Protein AF-A0A8D8F029-F1 (afdb_monomer_lite)

Sequence (136 aa):
MVLSFSGLLHNLSGVFTKVPSYGKYRGFLTPSDQTPGNCVHRETRTNMEMALDNLSSAQKDELMSQVKQQIALANAQELLTKMTEKCFKKCISKPGTELDSSEQKCIAMCMDRYMDSWNLVSRTYTMRIQKEQYKG

pLDDT: mean 76.38, std 22.75, range [37.72, 98.69]

Radius of gyration: 24.22 Å; chains: 1; bounding box: 75×44×54 Å

InterPro domains:
  IPR004217 Tim10-like [PF02953] (66-126)
  IPR035427 Tim10-like domain superfamily [G3DSA:1.10.287.810] (72-136)
  IPR035427 Tim10-like domain superfamily [SSF144122] (73-134)

Structure (mmCIF, N/CA/C/O backbone):
data_AF-A0A8D8F029-F1
#
_entry.id   AF-A0A8D8F029-F1
#
loop_
_atom_site.group_PDB
_atom_site.id
_atom_site.type_symbol
_atom_site.label_atom_id
_atom_site.label_alt_id
_atom_site.label_comp_id
_atom_site.label_asym_id
_atom_site.label_entity_id
_atom_site.label_seq_id
_atom_site.pdbx_PDB_ins_code
_atom_site.Cartn_x
_atom_site.Cartn_y
_atom_site.Cartn_z
_atom_site.occupancy
_atom_site.B_iso_or_equiv
_atom_site.auth_seq_id
_atom_site.auth_comp_id
_atom_site.auth_asym_id
_atom_site.auth_atom_id
_atom_site.pdbx_PDB_model_num
ATOM 1 N N . MET A 1 1 ? 45.717 -31.195 -6.267 1.00 44.00 1 MET A N 1
ATOM 2 C CA . MET A 1 1 ? 44.640 -30.750 -5.359 1.00 44.00 1 MET A CA 1
ATOM 3 C C . MET A 1 1 ? 43.451 -30.339 -6.207 1.00 44.00 1 MET A C 1
ATOM 5 O O . MET A 1 1 ? 43.371 -29.201 -6.639 1.00 44.00 1 MET A O 1
ATOM 9 N N . VAL A 1 2 ? 42.583 -31.297 -6.516 1.00 40.19 2 VAL A N 1
ATOM 10 C CA . VAL A 1 2 ? 41.275 -31.058 -7.133 1.00 40.19 2 VAL A CA 1
ATOM 11 C C . VAL A 1 2 ? 40.300 -31.658 -6.132 1.00 40.19 2 VAL A C 1
ATOM 13 O O . VAL A 1 2 ? 40.182 -32.876 -6.050 1.00 40.19 2 VAL A O 1
ATOM 16 N N . LEU A 1 3 ? 39.749 -30.825 -5.248 1.00 46.47 3 LEU A N 1
ATOM 17 C CA . LEU A 1 3 ? 38.756 -31.278 -4.281 1.00 46.47 3 LEU A CA 1
ATOM 18 C C . LEU A 1 3 ? 37.377 -31.205 -4.933 1.00 46.47 3 LEU A C 1
ATOM 20 O O . LEU A 1 3 ? 36.918 -30.146 -5.355 1.00 46.47 3 LEU A O 1
ATOM 24 N N . SER A 1 4 ? 36.771 -32.383 -5.027 1.00 45.88 4 SER A N 1
ATOM 25 C CA . SER A 1 4 ? 35.413 -32.672 -5.459 1.00 45.88 4 SER A CA 1
ATOM 26 C C . SER A 1 4 ? 34.362 -31.776 -4.799 1.00 45.88 4 SER A C 1
ATOM 28 O O . SER A 1 4 ? 34.167 -31.835 -3.590 1.00 45.88 4 SER A O 1
ATOM 30 N N . PHE A 1 5 ? 33.590 -31.058 -5.616 1.00 44.94 5 PHE A N 1
ATOM 31 C CA . PHE A 1 5 ? 32.252 -30.555 -5.270 1.00 44.94 5 PHE A CA 1
ATOM 32 C C . PHE A 1 5 ? 31.198 -31.116 -6.242 1.00 44.94 5 PHE A C 1
ATOM 34 O O . PHE A 1 5 ? 30.292 -30.429 -6.698 1.00 44.94 5 PHE A O 1
ATOM 41 N N . SER A 1 6 ? 31.297 -32.407 -6.564 1.00 53.12 6 SER A N 1
ATOM 42 C CA . SER A 1 6 ? 30.329 -33.134 -7.405 1.00 53.12 6 SER A CA 1
ATOM 43 C C . SER A 1 6 ? 29.108 -33.637 -6.616 1.00 53.12 6 SER A C 1
ATOM 45 O O . SER A 1 6 ? 28.544 -34.676 -6.941 1.00 53.12 6 SER A O 1
ATOM 47 N N . GLY A 1 7 ? 28.712 -32.928 -5.555 1.00 48.12 7 GLY A N 1
ATOM 48 C CA . GLY A 1 7 ? 27.766 -33.428 -4.551 1.00 48.12 7 GLY A CA 1
ATOM 49 C C . GLY A 1 7 ? 26.488 -32.619 -4.342 1.00 48.12 7 GLY A C 1
ATOM 50 O O . GLY A 1 7 ? 25.696 -33.010 -3.496 1.00 48.12 7 GLY A O 1
ATOM 51 N N . LEU A 1 8 ? 26.257 -31.512 -5.060 1.00 49.06 8 LEU A N 1
ATOM 52 C CA . LEU A 1 8 ? 25.096 -30.646 -4.788 1.00 49.06 8 LEU A CA 1
ATOM 53 C C . LEU A 1 8 ? 24.450 -30.044 -6.050 1.00 49.06 8 LEU A C 1
ATOM 55 O O . LEU A 1 8 ? 24.004 -28.903 -6.050 1.00 49.06 8 LEU A O 1
ATOM 59 N N . LEU A 1 9 ? 24.392 -30.807 -7.145 1.00 47.03 9 LEU A N 1
ATOM 60 C CA . LEU A 1 9 ? 23.679 -30.425 -8.375 1.00 47.03 9 LEU A CA 1
ATOM 61 C C . LEU A 1 9 ? 22.748 -31.546 -8.865 1.00 47.03 9 LEU A C 1
ATOM 63 O O . LEU A 1 9 ? 22.699 -31.872 -10.043 1.00 47.03 9 LEU A O 1
ATOM 67 N N . HIS A 1 10 ? 21.975 -32.129 -7.949 1.00 48.34 10 HIS A N 1
ATOM 68 C CA . HIS A 1 10 ? 20.854 -33.011 -8.286 1.00 48.34 10 HIS A CA 1
ATOM 69 C C . HIS A 1 10 ? 19.605 -32.641 -7.474 1.00 48.34 10 HIS A C 1
ATOM 71 O O . HIS A 1 10 ? 19.069 -33.476 -6.753 1.00 48.34 10 HIS A O 1
ATOM 77 N N . ASN A 1 11 ? 19.139 -31.384 -7.555 1.00 48.47 11 ASN A N 1
ATOM 78 C CA . ASN A 1 11 ? 17.737 -31.067 -7.223 1.00 48.47 11 ASN A CA 1
ATOM 79 C C . ASN A 1 11 ? 17.224 -29.679 -7.666 1.00 48.47 11 ASN A C 1
ATOM 81 O O . ASN A 1 11 ? 16.483 -29.043 -6.930 1.00 48.47 11 ASN A O 1
ATOM 85 N N . LEU A 1 12 ? 17.597 -29.162 -8.842 1.00 48.09 12 LEU A N 1
ATOM 86 C CA . LEU A 1 12 ? 17.077 -27.853 -9.299 1.00 48.09 12 LEU A CA 1
ATOM 87 C C . LEU A 1 12 ? 16.641 -27.811 -10.772 1.00 48.09 12 LEU A C 1
ATOM 89 O O . LEU A 1 12 ? 16.319 -26.751 -11.293 1.00 48.09 12 LEU A O 1
ATOM 93 N N . SER A 1 13 ? 16.522 -28.963 -11.434 1.00 44.91 13 SER A N 1
ATOM 94 C CA . SER A 1 13 ? 15.950 -29.079 -12.787 1.00 44.91 13 SER A CA 1
ATOM 95 C C . SER A 1 13 ? 14.409 -29.088 -12.813 1.00 44.91 13 SER A C 1
ATOM 97 O O . SER A 1 13 ? 13.818 -29.208 -13.881 1.00 44.91 13 SER A O 1
ATOM 99 N N . GLY A 1 14 ? 13.739 -28.959 -11.660 1.00 49.12 14 GLY A N 1
ATOM 100 C CA . GLY A 1 14 ? 12.286 -29.148 -11.532 1.00 49.12 14 GLY A CA 1
ATOM 101 C C . GLY A 1 14 ? 11.416 -27.891 -11.401 1.00 49.12 14 GLY A C 1
ATOM 102 O O . GLY A 1 14 ? 10.198 -28.024 -11.387 1.00 49.12 14 GLY A O 1
ATOM 103 N N . VAL A 1 15 ? 11.979 -26.680 -11.294 1.00 53.88 15 VAL A N 1
ATOM 104 C CA . VAL A 1 15 ? 11.183 -25.480 -10.923 1.00 53.88 15 VAL A CA 1
ATOM 105 C C . VAL A 1 15 ? 10.776 -24.607 -12.122 1.00 53.88 15 VAL A C 1
ATOM 107 O O . VAL A 1 15 ? 9.929 -23.732 -11.984 1.00 53.88 15 VAL A O 1
ATOM 110 N N . PHE A 1 16 ? 11.293 -24.859 -13.329 1.00 46.84 16 PHE A N 1
ATOM 111 C CA . PHE A 1 16 ? 11.084 -23.960 -14.479 1.00 46.84 16 PHE A CA 1
ATOM 112 C C . PHE A 1 16 ? 10.143 -24.467 -15.586 1.00 46.84 16 PHE A C 1
ATOM 114 O O . PHE A 1 16 ? 10.152 -23.934 -16.692 1.00 46.84 16 PHE A O 1
ATOM 121 N N . THR A 1 17 ? 9.282 -25.454 -15.316 1.00 47.34 17 THR A N 1
ATOM 122 C CA . THR A 1 17 ? 8.275 -25.916 -16.295 1.00 47.34 17 THR A CA 1
ATOM 123 C C . THR A 1 17 ? 6.870 -26.014 -15.705 1.00 47.34 17 THR A C 1
ATOM 125 O O . THR A 1 17 ? 6.305 -27.088 -15.541 1.00 47.34 17 THR A O 1
ATOM 128 N N . LYS A 1 18 ? 6.279 -24.852 -15.414 1.00 45.28 18 LYS A N 1
ATOM 129 C CA . LYS A 1 18 ? 4.841 -24.570 -15.582 1.00 45.28 18 LYS A CA 1
ATOM 130 C C . LYS A 1 18 ? 4.608 -23.105 -15.236 1.00 45.28 18 LYS A C 1
ATOM 132 O O . LYS A 1 18 ? 4.471 -22.754 -14.074 1.00 45.28 18 LYS A O 1
ATOM 137 N N . VAL A 1 19 ? 4.554 -22.254 -16.256 1.00 43.03 19 VAL A N 1
ATOM 138 C CA . VAL A 1 19 ? 3.848 -20.973 -16.168 1.00 43.03 19 VAL A CA 1
ATOM 139 C C . VAL A 1 19 ? 2.372 -21.303 -16.402 1.00 43.03 19 VAL A C 1
ATOM 141 O O . VAL A 1 19 ? 2.024 -21.674 -17.526 1.00 43.03 19 VAL A O 1
ATOM 144 N N . PRO A 1 20 ? 1.481 -21.243 -15.396 1.00 39.34 20 PRO A N 1
ATOM 145 C CA . PRO A 1 20 ? 0.057 -21.327 -15.657 1.00 39.34 20 PRO A CA 1
ATOM 146 C C . PRO A 1 20 ? -0.364 -20.018 -16.324 1.00 39.34 20 PRO A C 1
ATOM 148 O O . PRO A 1 20 ? -0.171 -18.929 -15.787 1.00 39.34 20 PRO A O 1
ATOM 151 N N . SER A 1 21 ? -0.931 -20.137 -17.519 1.00 48.31 21 SER A N 1
ATOM 152 C CA . SER A 1 21 ? -1.678 -19.070 -18.172 1.00 48.31 21 SER A CA 1
ATOM 153 C C . SER A 1 21 ? -2.849 -18.679 -17.262 1.00 48.31 21 SER A C 1
ATOM 155 O O . SER A 1 21 ? -3.832 -19.414 -17.164 1.00 48.31 21 SER A O 1
ATOM 157 N N . TYR A 1 22 ? -2.739 -17.557 -16.546 1.00 47.78 22 TYR A N 1
ATOM 158 C CA . TYR A 1 22 ? -3.825 -17.037 -15.713 1.00 47.78 22 TYR A CA 1
ATOM 159 C C . TYR A 1 22 ? -4.900 -16.389 -16.589 1.00 47.78 22 TYR A C 1
ATOM 161 O O . TYR A 1 22 ? -5.015 -15.171 -16.717 1.00 47.78 22 TYR A O 1
ATOM 169 N N . GLY A 1 23 ? -5.715 -17.249 -17.192 1.00 40.66 23 GLY A N 1
ATOM 170 C CA . GLY A 1 23 ? -7.057 -16.912 -17.619 1.00 40.66 23 GLY A CA 1
ATOM 171 C C . GLY A 1 23 ? -7.979 -16.743 -16.407 1.00 40.66 23 GLY A C 1
ATOM 172 O O . GLY A 1 23 ? -8.083 -17.615 -15.556 1.00 40.66 23 GLY A O 1
ATOM 173 N N . LYS A 1 24 ? -8.714 -15.628 -16.395 1.00 45.81 24 LYS A N 1
ATOM 174 C CA . LYS A 1 24 ? -10.104 -15.544 -15.916 1.00 45.81 24 LYS A CA 1
ATOM 175 C C . LYS A 1 24 ? -10.363 -15.926 -14.447 1.00 45.81 24 LYS A C 1
ATOM 177 O O . LYS A 1 24 ? -11.153 -16.821 -14.164 1.00 45.81 24 LYS A O 1
ATOM 182 N N . TYR A 1 25 ? -9.883 -15.103 -13.514 1.00 41.97 25 TYR A N 1
ATOM 183 C CA . TYR A 1 25 ? -10.567 -14.936 -12.225 1.00 41.97 25 TYR A CA 1
ATOM 184 C C . TYR A 1 25 ? -11.845 -14.113 -12.427 1.00 41.97 25 TYR A C 1
ATOM 186 O O . TYR A 1 25 ? -11.891 -12.899 -12.241 1.00 41.97 25 TYR A O 1
ATOM 194 N N . ARG A 1 26 ? -12.906 -14.794 -12.867 1.00 45.66 26 ARG A N 1
ATOM 195 C CA . ARG A 1 26 ? -14.280 -14.336 -12.663 1.00 45.66 26 ARG A CA 1
ATOM 196 C C . ARG A 1 26 ? -14.632 -14.689 -11.216 1.00 45.66 26 ARG A C 1
ATOM 198 O O . ARG A 1 26 ? -14.985 -15.823 -10.927 1.00 45.66 26 ARG A O 1
ATOM 205 N N . GLY A 1 27 ? -14.457 -13.718 -10.331 1.00 39.94 27 GLY A N 1
ATOM 206 C CA . GLY A 1 27 ? -14.697 -13.844 -8.896 1.00 39.94 27 GLY A CA 1
ATOM 207 C C . GLY A 1 27 ? -14.347 -12.536 -8.202 1.00 39.94 27 GLY A C 1
ATOM 208 O O . GLY A 1 27 ? -13.400 -12.467 -7.429 1.00 39.94 27 GLY A O 1
ATOM 209 N N . PHE A 1 28 ? -15.062 -11.469 -8.555 1.00 37.72 28 PHE A N 1
ATOM 210 C CA . PHE A 1 28 ? -15.078 -10.248 -7.762 1.00 37.72 28 PHE A CA 1
ATOM 211 C C . PHE A 1 28 ? -15.763 -10.578 -6.429 1.00 37.72 28 PHE A C 1
ATOM 213 O O . PHE A 1 28 ? -16.984 -10.617 -6.368 1.00 37.72 28 PHE A O 1
ATOM 220 N N . LEU A 1 29 ? -14.994 -10.814 -5.367 1.00 41.56 29 LEU A N 1
ATOM 221 C CA . LEU A 1 29 ? -15.489 -10.563 -4.014 1.00 41.56 29 LEU A CA 1
ATOM 222 C C . LEU A 1 29 ? -15.314 -9.065 -3.762 1.00 41.56 29 LEU A C 1
ATOM 224 O O . LEU A 1 29 ? -14.285 -8.599 -3.278 1.00 41.56 29 LEU A O 1
ATOM 228 N N . THR A 1 30 ? -16.300 -8.291 -4.203 1.00 45.78 30 THR A N 1
ATOM 22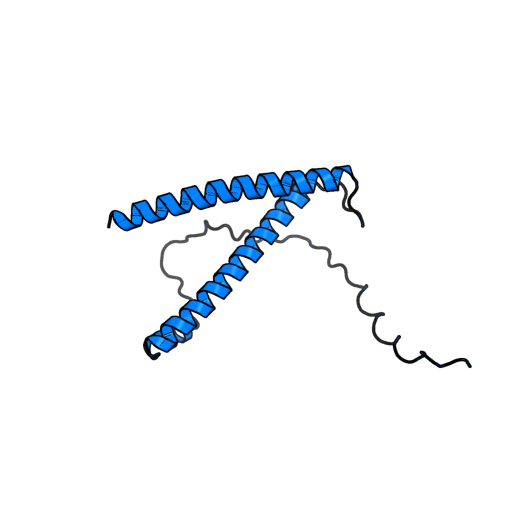9 C CA . THR A 1 30 ? -16.484 -6.908 -3.762 1.00 45.78 30 THR A CA 1
ATOM 230 C C . THR A 1 30 ? -17.024 -6.901 -2.327 1.00 45.78 30 THR A C 1
ATOM 232 O O . THR A 1 30 ? -17.888 -7.724 -2.031 1.00 45.78 30 THR A O 1
ATOM 235 N N . PRO A 1 31 ? -16.643 -5.943 -1.461 1.00 44.09 31 PRO A N 1
ATOM 236 C CA . PRO A 1 31 ? -17.234 -5.752 -0.125 1.00 44.09 31 PRO A CA 1
ATOM 237 C C . PRO A 1 31 ? -18.727 -5.345 -0.104 1.00 44.09 31 PRO A C 1
ATOM 239 O O . PRO A 1 31 ? -19.191 -4.792 0.885 1.00 44.09 31 PRO A O 1
ATOM 242 N N . SER A 1 32 ? -19.473 -5.556 -1.191 1.00 43.97 32 SER A N 1
ATOM 243 C CA . SER A 1 32 ? -20.860 -5.111 -1.373 1.00 43.97 32 SER A CA 1
ATOM 244 C C . SER A 1 32 ? -21.878 -6.242 -1.548 1.00 43.97 32 SER A C 1
ATOM 246 O O . SER A 1 32 ? -23.061 -5.938 -1.661 1.00 43.97 32 SER A O 1
ATOM 248 N N . ASP A 1 33 ? -21.480 -7.520 -1.494 1.00 40.22 33 ASP A N 1
ATOM 249 C CA . ASP A 1 33 ? -22.432 -8.641 -1.353 1.00 40.22 33 ASP A CA 1
ATOM 250 C C . ASP A 1 33 ? -22.850 -8.820 0.116 1.00 40.22 33 ASP A C 1
ATOM 252 O O . ASP A 1 33 ? -22.741 -9.882 0.729 1.00 40.22 33 ASP A O 1
ATOM 256 N N . GLN A 1 34 ? -23.367 -7.734 0.687 1.00 44.50 34 GLN A N 1
ATOM 257 C CA . GLN A 1 34 ? -24.202 -7.774 1.876 1.00 44.50 34 GLN A CA 1
ATOM 258 C C . GLN A 1 34 ? -25.593 -8.253 1.432 1.00 44.50 34 GLN A C 1
ATOM 260 O O . GLN A 1 34 ? -26.535 -7.471 1.306 1.00 44.50 34 GLN A O 1
ATOM 265 N N . THR A 1 35 ? -25.735 -9.545 1.131 1.00 47.72 35 THR A N 1
ATOM 266 C CA . THR A 1 35 ? -27.072 -10.136 1.024 1.00 47.72 35 THR A CA 1
ATOM 267 C C . THR A 1 35 ? -27.746 -10.136 2.400 1.00 47.72 35 THR A C 1
ATOM 269 O O . THR A 1 35 ? -27.078 -10.358 3.417 1.00 47.72 35 THR A O 1
ATOM 272 N N . PRO A 1 36 ? -29.064 -9.881 2.450 1.00 51.97 36 PRO A N 1
ATOM 273 C CA . PRO A 1 36 ? -29.819 -9.725 3.684 1.00 51.97 36 PRO A CA 1
ATOM 274 C C . PRO A 1 36 ? -29.955 -11.067 4.410 1.00 51.97 36 PRO A C 1
ATOM 276 O O . PRO A 1 36 ? -30.319 -12.057 3.793 1.00 51.97 36 PRO A O 1
ATOM 279 N N . GLY A 1 37 ? -29.689 -11.065 5.720 1.00 53.56 37 GLY A N 1
ATOM 280 C CA . GLY A 1 37 ? -30.182 -12.038 6.704 1.00 53.56 37 GLY A CA 1
ATOM 281 C C . GLY A 1 37 ? -29.961 -13.538 6.432 1.00 53.56 37 GLY A C 1
ATOM 282 O O . GLY A 1 37 ? -30.674 -14.150 5.649 1.00 53.56 37 GLY A O 1
ATOM 283 N N . ASN A 1 38 ? -29.115 -14.161 7.262 1.00 62.88 38 ASN A N 1
ATOM 284 C CA . ASN A 1 38 ? -29.216 -15.572 7.691 1.00 62.88 38 ASN A CA 1
ATOM 285 C C . ASN A 1 38 ? -28.614 -16.707 6.828 1.00 62.88 38 ASN A C 1
ATOM 287 O O . ASN A 1 38 ? -29.220 -17.770 6.726 1.00 62.88 38 ASN A O 1
ATOM 291 N N . CYS A 1 39 ? -27.356 -16.601 6.383 1.00 49.03 39 CYS A N 1
ATOM 292 C CA . CYS A 1 39 ? -26.556 -17.793 6.035 1.00 49.03 39 CYS A CA 1
ATOM 293 C C . CYS A 1 39 ? -25.347 -17.931 6.970 1.00 49.03 39 CYS A C 1
ATOM 295 O O . CYS A 1 39 ? -24.264 -17.407 6.719 1.00 49.03 39 CYS A O 1
ATOM 297 N N . VAL A 1 40 ? -25.557 -18.626 8.088 1.00 54.56 40 VAL A N 1
ATOM 298 C CA . VAL A 1 40 ? -24.518 -18.986 9.058 1.00 54.56 40 VAL A CA 1
ATOM 299 C C . VAL A 1 40 ? -23.822 -20.267 8.582 1.00 54.56 40 VAL A C 1
ATOM 301 O O . VAL A 1 40 ? -24.410 -21.342 8.660 1.00 54.56 40 VAL A O 1
ATOM 304 N N . HIS A 1 41 ? -22.557 -20.192 8.157 1.00 43.44 41 HIS A N 1
ATOM 305 C CA . HIS A 1 41 ? -21.669 -21.355 8.267 1.00 43.44 41 HIS A CA 1
ATOM 306 C C . HIS A 1 41 ? -21.301 -21.515 9.752 1.00 43.44 41 HIS A C 1
ATOM 308 O O . HIS A 1 41 ? -20.615 -20.674 10.331 1.00 43.44 41 HIS A O 1
ATOM 314 N N . ARG A 1 42 ? -21.853 -22.556 10.386 1.00 51.75 42 ARG A N 1
ATOM 315 C CA . ARG A 1 42 ? -22.032 -22.695 11.844 1.00 51.75 42 ARG A CA 1
ATOM 316 C C . ARG A 1 42 ? -20.992 -23.573 12.562 1.00 51.75 42 ARG A C 1
ATOM 318 O O . ARG A 1 42 ? -21.272 -23.992 13.673 1.00 51.75 42 ARG A O 1
ATOM 325 N N . GLU A 1 43 ? -19.813 -23.849 12.002 1.00 48.91 43 GLU A N 1
ATOM 326 C CA . GLU A 1 43 ? -18.902 -24.845 12.623 1.00 48.91 43 GLU A CA 1
ATOM 327 C C . GLU A 1 43 ? -17.541 -24.306 13.115 1.00 48.91 43 GLU A C 1
ATOM 329 O O . GLU A 1 43 ? -16.822 -25.023 13.800 1.00 48.91 43 GLU A O 1
ATOM 334 N N . THR A 1 44 ? -17.147 -23.055 12.834 1.00 45.88 44 THR A N 1
ATOM 335 C CA . THR A 1 44 ? -15.798 -22.560 13.225 1.00 45.88 44 THR A CA 1
ATOM 336 C C . THR A 1 44 ? -15.769 -21.321 14.119 1.00 45.88 44 THR A C 1
ATOM 338 O O . THR A 1 44 ? -14.700 -20.964 14.607 1.00 45.88 44 THR A O 1
ATOM 341 N N . ARG A 1 45 ? -16.911 -20.681 14.406 1.00 54.41 45 ARG A N 1
ATOM 342 C CA . ARG A 1 45 ? -16.944 -19.474 15.257 1.00 54.41 45 ARG A CA 1
ATOM 343 C C . ARG A 1 45 ? -16.952 -19.790 16.763 1.00 54.41 45 ARG A C 1
ATOM 345 O O . ARG A 1 45 ? -16.304 -19.091 17.529 1.00 54.41 45 ARG A O 1
ATOM 352 N N . THR A 1 46 ? -17.589 -20.881 17.190 1.00 52.75 46 THR A N 1
ATOM 353 C CA . THR A 1 46 ? -17.740 -21.214 18.621 1.00 52.75 46 THR A CA 1
ATOM 354 C C . THR A 1 46 ? -16.441 -21.683 19.283 1.00 52.75 46 THR A C 1
ATOM 356 O O . THR A 1 46 ? -16.225 -21.399 20.455 1.00 52.75 46 THR A O 1
ATOM 359 N N . ASN A 1 47 ? -15.536 -22.344 18.557 1.00 58.88 47 ASN A N 1
ATOM 360 C CA . ASN A 1 47 ? -14.321 -22.917 19.155 1.00 58.88 47 ASN A CA 1
ATOM 361 C C . ASN A 1 47 ? -13.302 -21.863 19.625 1.00 58.88 47 ASN A C 1
ATOM 363 O O . ASN A 1 47 ? -12.550 -22.127 20.558 1.00 58.88 47 ASN A O 1
ATOM 367 N N . MET A 1 48 ? -13.286 -20.671 19.016 1.00 59.66 48 MET A N 1
ATOM 368 C CA . MET A 1 48 ? -12.370 -19.591 19.410 1.00 59.66 48 MET A CA 1
ATOM 369 C C . MET A 1 48 ? -12.977 -18.658 20.474 1.00 59.66 48 MET A C 1
ATOM 371 O O . MET A 1 48 ? -12.254 -18.214 21.361 1.00 59.66 48 MET A O 1
ATOM 375 N N . GLU A 1 49 ? -14.296 -18.414 20.453 1.00 61.53 49 GLU A N 1
ATOM 376 C CA . GLU A 1 49 ? -14.989 -17.625 21.493 1.00 61.53 49 GLU A CA 1
ATOM 377 C C . GLU A 1 49 ? -15.091 -18.377 22.835 1.00 61.53 49 GLU A C 1
ATOM 379 O O . GLU A 1 49 ? -14.823 -17.789 23.880 1.00 61.53 49 GLU A O 1
ATOM 384 N N . MET A 1 50 ? -15.353 -19.694 22.835 1.00 56.97 50 MET A N 1
ATOM 385 C CA . MET A 1 50 ? -15.412 -20.502 24.072 1.00 56.97 50 MET A CA 1
ATOM 386 C C . MET A 1 50 ? -14.056 -20.618 24.786 1.00 56.97 50 MET A C 1
ATOM 388 O O . MET A 1 50 ? -13.999 -20.817 26.004 1.00 56.97 50 MET A O 1
ATOM 392 N N . ALA A 1 51 ? -12.959 -20.493 24.033 1.00 65.88 51 ALA A N 1
ATOM 393 C CA . ALA A 1 51 ? -11.617 -20.441 24.593 1.00 65.88 51 ALA A CA 1
ATOM 394 C C . ALA A 1 51 ? -11.365 -19.103 25.302 1.00 65.88 51 ALA A C 1
ATOM 396 O O . ALA A 1 51 ? -10.719 -19.097 26.341 1.00 65.88 51 ALA A O 1
ATOM 397 N N . LEU A 1 52 ? -11.912 -17.984 24.810 1.00 75.25 52 LEU A N 1
ATOM 398 C CA . LEU A 1 52 ? -11.700 -16.665 25.411 1.00 75.25 52 LEU A CA 1
ATOM 399 C C . LEU A 1 52 ? -12.410 -16.512 26.765 1.00 75.25 52 LEU A C 1
ATOM 401 O O . LEU A 1 52 ? -11.895 -15.829 27.648 1.00 75.25 52 LEU A O 1
ATOM 405 N N . ASP A 1 53 ? -13.555 -17.167 26.968 1.00 77.12 53 ASP A N 1
ATOM 406 C CA . ASP A 1 53 ? -14.324 -17.059 28.215 1.00 77.12 53 ASP A CA 1
ATOM 407 C C . ASP A 1 53 ? -13.732 -17.853 29.387 1.00 77.12 53 ASP A C 1
ATOM 409 O O . ASP A 1 53 ? -13.835 -17.399 30.527 1.00 77.12 53 ASP A O 1
ATOM 413 N N . ASN A 1 54 ? -13.025 -18.955 29.112 1.00 81.25 54 ASN A N 1
ATOM 414 C CA . ASN A 1 54 ? -12.403 -19.817 30.128 1.00 81.25 54 ASN A CA 1
ATOM 415 C C . ASN A 1 54 ? -10.980 -19.396 30.549 1.00 81.25 54 ASN A C 1
ATOM 417 O O . ASN A 1 54 ? -10.381 -20.031 31.416 1.00 81.25 54 ASN A O 1
ATOM 421 N N . LEU A 1 55 ? -10.418 -18.346 29.947 1.00 83.44 55 LEU A N 1
ATOM 422 C CA . LEU A 1 55 ? -9.088 -17.837 30.291 1.00 83.44 55 LEU A CA 1
ATOM 423 C C . LEU A 1 55 ? -9.145 -16.858 31.471 1.00 83.44 55 LEU A C 1
ATOM 425 O O . LEU A 1 55 ? -10.088 -16.078 31.610 1.00 83.44 55 LEU A O 1
ATOM 429 N N . SER A 1 56 ? -8.108 -16.854 32.312 1.00 87.00 56 SER A N 1
ATOM 430 C CA . SER A 1 56 ? -7.926 -15.796 33.318 1.00 87.00 56 SER A CA 1
ATOM 431 C C . SER A 1 56 ? -7.724 -14.433 32.644 1.00 87.00 56 SER A C 1
ATOM 433 O O . SER A 1 56 ? -7.301 -14.371 31.490 1.00 87.00 56 SER A O 1
ATOM 435 N N . SER A 1 57 ? -7.984 -13.329 33.352 1.00 84.81 57 SER A N 1
ATOM 436 C CA . SER A 1 57 ? -7.774 -11.971 32.816 1.00 84.81 57 SER A CA 1
ATOM 437 C C . SER A 1 57 ? -6.376 -11.790 32.211 1.00 84.81 57 SER A C 1
ATOM 439 O O . SER A 1 57 ? -6.258 -11.312 31.089 1.00 84.81 57 SER A O 1
ATOM 441 N N . ALA A 1 58 ? -5.340 -12.292 32.890 1.00 87.44 58 ALA A N 1
ATOM 442 C CA . ALA A 1 58 ? -3.960 -12.254 32.409 1.00 87.44 58 ALA A CA 1
ATOM 443 C C . ALA A 1 58 ? -3.759 -13.016 31.083 1.00 87.44 58 ALA A C 1
ATOM 445 O O . ALA A 1 58 ? -3.091 -12.525 30.177 1.00 87.44 58 ALA A O 1
ATOM 446 N N . GLN A 1 59 ? -4.373 -14.193 30.935 1.00 87.69 59 GLN A N 1
ATOM 447 C CA . GLN A 1 59 ? -4.297 -14.975 29.696 1.00 87.69 59 GLN A CA 1
ATOM 448 C C . GLN A 1 59 ? -5.117 -14.349 28.558 1.00 87.69 59 GLN A C 1
ATOM 450 O O . GLN A 1 59 ? -4.716 -14.438 27.398 1.00 87.69 59 GLN A O 1
ATOM 455 N N . LYS A 1 60 ? -6.250 -13.699 28.867 1.00 87.12 60 LYS A N 1
ATOM 456 C CA . LYS A 1 60 ? -7.027 -12.938 27.875 1.00 87.12 60 LYS A CA 1
ATOM 457 C C . LYS A 1 60 ? -6.220 -11.756 27.350 1.00 87.12 60 LYS A C 1
ATOM 459 O O . LYS A 1 60 ? -6.188 -11.547 26.142 1.00 87.12 60 LYS A O 1
ATOM 464 N N . ASP A 1 61 ? -5.539 -11.022 28.225 1.00 88.19 61 ASP A N 1
ATOM 465 C CA . ASP A 1 61 ? -4.713 -9.878 27.831 1.00 88.19 61 ASP A CA 1
ATOM 466 C C . ASP A 1 61 ? -3.545 -10.300 26.928 1.00 88.19 61 ASP A C 1
ATOM 468 O O . ASP A 1 61 ? -3.299 -9.672 25.892 1.00 88.19 61 ASP A O 1
ATOM 472 N N . GLU A 1 62 ? -2.870 -11.403 27.264 1.00 89.94 62 GLU A N 1
ATOM 473 C CA . GLU A 1 62 ? -1.805 -11.972 26.434 1.00 89.94 62 GLU A CA 1
ATOM 474 C C . GLU A 1 62 ? -2.330 -12.427 25.065 1.00 89.94 62 GLU A C 1
ATOM 476 O O . GLU A 1 62 ? -1.773 -12.052 24.029 1.00 89.94 62 GLU A O 1
ATOM 481 N N . LEU A 1 63 ? -3.444 -13.164 25.036 1.00 89.19 63 LEU A N 1
ATOM 482 C CA . LEU A 1 63 ? -4.069 -13.609 23.792 1.00 89.19 63 LEU A CA 1
ATOM 483 C C . LEU A 1 63 ? -4.505 -12.420 22.924 1.00 89.19 63 LEU A C 1
ATOM 485 O O . LEU A 1 63 ? -4.237 -12.394 21.724 1.00 89.19 63 LEU A O 1
ATOM 489 N N . MET A 1 64 ? -5.119 -11.395 23.518 1.00 88.69 64 MET A N 1
ATOM 490 C CA . MET A 1 64 ? -5.517 -10.181 22.801 1.00 88.69 64 MET A CA 1
ATOM 491 C C . MET A 1 64 ? -4.312 -9.416 22.253 1.00 88.69 64 MET A C 1
ATOM 493 O O . MET A 1 64 ? -4.405 -8.829 21.173 1.00 88.69 64 MET A O 1
ATOM 497 N N . SER A 1 65 ? -3.179 -9.425 22.956 1.00 91.19 65 SER A N 1
ATOM 498 C CA . SER A 1 65 ? -1.922 -8.867 22.450 1.00 91.19 65 SER A CA 1
ATOM 499 C C . SER A 1 65 ? -1.444 -9.612 21.199 1.00 91.19 65 SER A C 1
ATOM 501 O O . SER A 1 65 ? -1.185 -8.990 20.164 1.00 91.19 65 SER A O 1
ATOM 503 N N . GLN A 1 66 ? -1.428 -10.948 21.245 1.00 89.38 66 GLN A N 1
ATOM 504 C CA . GLN A 1 66 ? -1.044 -11.784 20.102 1.00 89.38 66 GLN A CA 1
ATOM 505 C C . GLN A 1 66 ? -1.979 -11.576 18.903 1.00 89.38 66 GLN A C 1
ATOM 507 O O . GLN A 1 66 ? -1.519 -11.386 17.776 1.00 89.38 66 GLN A O 1
ATOM 512 N N . VAL A 1 67 ? -3.292 -11.533 19.141 1.00 93.06 67 VAL A N 1
ATOM 513 C CA . VAL A 1 67 ? -4.296 -11.275 18.100 1.00 93.06 67 VAL A CA 1
ATOM 514 C C . VAL A 1 67 ? -4.090 -9.894 17.470 1.00 93.06 67 VAL A C 1
ATOM 516 O O . VAL A 1 67 ? -4.070 -9.778 16.245 1.00 93.06 67 VAL A O 1
ATOM 519 N N . LYS A 1 68 ? -3.865 -8.843 18.271 1.00 89.19 68 LYS A N 1
ATOM 520 C CA . LYS A 1 68 ? -3.578 -7.490 17.757 1.00 89.19 68 LYS A CA 1
ATOM 521 C C . LYS A 1 68 ? -2.344 -7.471 16.859 1.00 89.19 68 LYS A C 1
ATOM 523 O O . LYS A 1 68 ? -2.375 -6.834 15.807 1.00 89.19 68 LYS A O 1
ATOM 528 N N . GLN A 1 69 ? -1.280 -8.175 17.243 1.00 93.88 69 GLN A N 1
ATOM 529 C CA . GLN A 1 69 ? -0.067 -8.269 16.434 1.00 93.88 69 GLN A CA 1
ATOM 530 C C . GLN A 1 69 ? -0.330 -8.969 15.094 1.00 93.88 69 GLN A C 1
ATOM 532 O O . GLN A 1 69 ? 0.113 -8.483 14.052 1.00 93.88 69 GLN A O 1
ATOM 537 N N . GLN A 1 70 ? -1.080 -10.073 15.097 1.00 91.38 70 GLN A N 1
ATOM 538 C CA . GLN A 1 70 ? -1.438 -10.781 13.865 1.00 91.38 70 GLN A CA 1
ATOM 539 C C . GLN A 1 70 ? -2.304 -9.921 12.940 1.00 91.38 70 GLN A C 1
ATOM 541 O O . GLN A 1 70 ? -2.055 -9.874 11.737 1.00 91.38 70 GLN A O 1
ATOM 546 N N . ILE A 1 71 ? -3.269 -9.184 13.497 1.00 93.50 71 ILE A N 1
ATOM 547 C CA . ILE A 1 71 ? -4.095 -8.237 12.737 1.00 93.50 71 ILE A CA 1
ATOM 548 C C . ILE A 1 71 ? -3.225 -7.135 12.127 1.00 93.50 71 ILE A C 1
ATOM 550 O O . ILE A 1 71 ? -3.369 -6.820 10.948 1.00 93.50 71 ILE A O 1
ATOM 554 N N . ALA A 1 72 ? -2.298 -6.561 12.899 1.00 91.12 72 ALA A N 1
ATOM 555 C CA . ALA A 1 72 ? -1.391 -5.534 12.394 1.00 91.12 72 ALA A CA 1
ATOM 556 C C . ALA A 1 72 ? -0.543 -6.052 11.219 1.00 91.12 72 ALA A C 1
ATOM 558 O O . ALA A 1 72 ? -0.406 -5.360 10.210 1.00 91.12 72 ALA A O 1
ATOM 559 N N . LEU A 1 73 ? -0.034 -7.283 11.321 1.00 94.31 73 LEU A N 1
ATOM 560 C CA . LEU A 1 73 ? 0.732 -7.927 10.256 1.00 94.31 73 LEU A CA 1
ATOM 561 C C . LEU A 1 73 ? -0.122 -8.191 9.008 1.00 94.31 73 LEU A C 1
ATOM 563 O O . LEU A 1 73 ? 0.306 -7.873 7.900 1.00 94.31 73 LEU A O 1
ATOM 567 N N . ALA A 1 74 ? -1.340 -8.711 9.176 1.00 95.00 74 ALA A N 1
ATOM 568 C CA . ALA A 1 74 ? -2.265 -8.944 8.069 1.00 95.00 74 ALA A CA 1
ATOM 569 C C . ALA A 1 74 ? -2.632 -7.636 7.345 1.00 95.00 74 ALA A C 1
ATOM 571 O O . ALA A 1 74 ? -2.571 -7.568 6.117 1.00 95.00 74 ALA A O 1
ATOM 572 N N . ASN A 1 75 ? -2.918 -6.571 8.098 1.00 92.38 75 ASN A N 1
ATOM 573 C CA . ASN A 1 75 ? -3.228 -5.253 7.543 1.00 92.38 75 ASN A CA 1
ATOM 574 C C . ASN A 1 75 ? -2.039 -4.659 6.773 1.00 92.38 75 ASN A C 1
ATOM 576 O O . ASN A 1 75 ? -2.2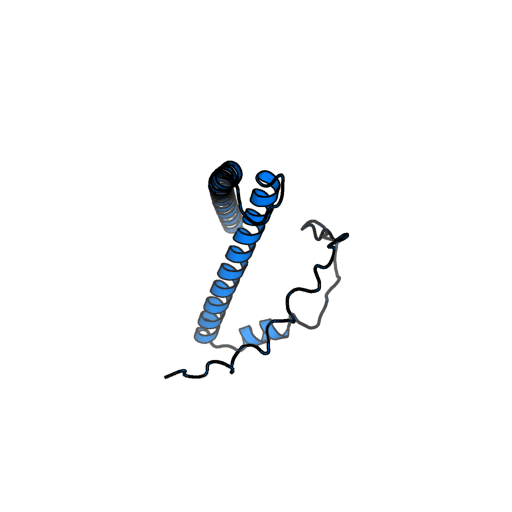16 -4.090 5.695 1.00 92.38 75 ASN A O 1
ATOM 580 N N . ALA A 1 76 ? -0.819 -4.797 7.304 1.00 94.50 76 ALA A N 1
ATOM 581 C CA . ALA A 1 76 ? 0.390 -4.354 6.617 1.00 94.50 76 ALA A CA 1
ATOM 582 C C . ALA A 1 76 ? 0.608 -5.131 5.309 1.00 94.50 76 ALA A C 1
ATOM 584 O O . ALA A 1 76 ? 0.914 -4.535 4.275 1.00 94.50 76 ALA A O 1
ATOM 585 N N . GLN A 1 77 ? 0.387 -6.446 5.326 1.00 96.44 77 GLN A N 1
ATOM 586 C CA . GLN A 1 77 ? 0.499 -7.282 4.134 1.00 96.44 77 GLN A CA 1
ATOM 587 C C . GLN A 1 77 ? -0.520 -6.887 3.057 1.00 96.44 77 GLN A C 1
ATOM 589 O O . GLN A 1 77 ? -0.177 -6.804 1.873 1.00 96.44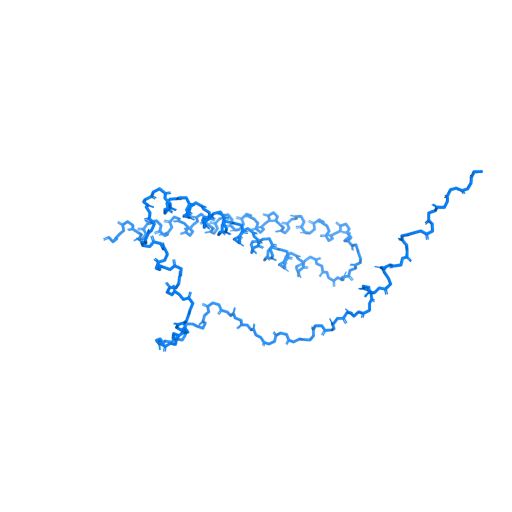 77 GLN A O 1
ATOM 594 N N . GLU A 1 78 ? -1.764 -6.611 3.449 1.00 96.06 78 GLU A N 1
ATOM 595 C CA . GLU A 1 78 ? -2.792 -6.142 2.521 1.00 96.06 78 GLU A CA 1
ATOM 596 C C . GLU A 1 78 ? -2.426 -4.780 1.921 1.00 96.06 78 GLU A C 1
ATOM 598 O O . GLU A 1 78 ? -2.512 -4.599 0.703 1.00 96.06 78 GLU A O 1
ATOM 603 N N . LEU A 1 79 ? -1.941 -3.845 2.745 1.00 95.88 79 LEU A N 1
ATOM 604 C CA . LEU A 1 79 ? -1.477 -2.537 2.290 1.00 95.88 79 LEU A CA 1
ATOM 605 C C . LEU A 1 79 ? -0.396 -2.667 1.211 1.00 95.88 79 LEU A C 1
ATOM 607 O O . LEU A 1 79 ? -0.518 -2.060 0.143 1.00 95.88 79 LEU A O 1
ATOM 611 N N . LEU A 1 80 ? 0.632 -3.480 1.474 1.00 96.69 80 LEU A N 1
ATOM 612 C CA . LEU A 1 80 ? 1.730 -3.728 0.540 1.00 96.69 80 LEU A CA 1
ATOM 613 C C . LEU A 1 80 ? 1.227 -4.357 -0.761 1.00 96.69 80 LEU A C 1
ATOM 615 O O . LEU A 1 80 ? 1.609 -3.918 -1.848 1.00 96.69 80 LEU A O 1
ATOM 619 N N . THR A 1 81 ? 0.332 -5.340 -0.662 1.00 97.56 81 THR A N 1
ATOM 620 C CA . THR A 1 81 ? -0.248 -6.026 -1.824 1.00 97.56 81 THR A CA 1
ATOM 621 C C . THR A 1 81 ? -1.026 -5.045 -2.701 1.00 97.56 81 THR A C 1
ATOM 623 O O . THR A 1 81 ? -0.768 -4.941 -3.900 1.00 97.56 81 THR A O 1
ATOM 626 N N . LYS A 1 82 ? -1.920 -4.242 -2.111 1.00 97.44 82 LYS A N 1
ATOM 627 C CA . LYS A 1 82 ? -2.737 -3.265 -2.849 1.00 97.44 82 LYS A CA 1
ATOM 628 C C . LYS A 1 82 ? -1.916 -2.135 -3.453 1.00 97.44 82 LYS A C 1
ATOM 630 O O . LYS A 1 82 ? -2.193 -1.719 -4.580 1.00 97.44 82 LYS A O 1
ATOM 635 N N . MET A 1 83 ? -0.908 -1.650 -2.733 1.00 98.06 83 MET A N 1
ATOM 636 C CA . MET A 1 83 ? 0.024 -0.652 -3.253 1.00 98.06 83 MET A CA 1
ATOM 637 C C . MET A 1 83 ? 0.770 -1.196 -4.473 1.00 98.06 83 MET A C 1
ATOM 639 O O . MET A 1 83 ? 0.803 -0.548 -5.519 1.00 98.06 83 MET A O 1
ATOM 643 N N . THR A 1 84 ? 1.304 -2.413 -4.354 1.00 97.19 84 THR A N 1
ATOM 644 C CA . THR A 1 84 ? 2.060 -3.084 -5.416 1.00 97.19 84 THR A CA 1
ATOM 645 C C . THR A 1 84 ? 1.194 -3.289 -6.654 1.00 97.19 84 THR A C 1
ATOM 647 O O . THR A 1 84 ? 1.583 -2.872 -7.741 1.00 97.19 84 THR A O 1
ATOM 650 N N . GLU A 1 85 ? -0.018 -3.833 -6.500 1.00 97.88 85 GLU A N 1
ATOM 651 C CA . GLU A 1 85 ? -0.973 -4.027 -7.601 1.00 97.88 85 GLU A CA 1
ATOM 652 C C . GLU A 1 85 ? -1.281 -2.717 -8.341 1.00 97.88 85 GLU A C 1
ATOM 654 O O . GLU A 1 85 ? -1.265 -2.666 -9.576 1.00 97.88 85 GLU A O 1
ATOM 659 N N . LYS A 1 86 ? -1.561 -1.637 -7.600 1.00 98.19 86 LYS A N 1
ATOM 660 C CA . LYS A 1 86 ? -1.903 -0.341 -8.200 1.00 98.19 86 LYS A CA 1
ATOM 661 C C . LYS A 1 86 ? -0.715 0.297 -8.904 1.00 98.19 86 LYS A C 1
ATOM 663 O O . LYS A 1 86 ? -0.876 0.762 -10.033 1.00 98.19 86 LYS A O 1
ATOM 668 N N . CYS A 1 87 ? 0.447 0.327 -8.259 1.00 98.44 87 CYS A N 1
ATOM 669 C CA . CYS A 1 87 ? 1.629 0.953 -8.836 1.00 98.44 87 CYS A CA 1
ATOM 670 C C . CYS A 1 87 ? 2.161 0.166 -10.026 1.00 98.44 87 CYS A C 1
ATOM 672 O O . CYS A 1 87 ? 2.479 0.775 -11.043 1.00 98.44 87 CYS A O 1
ATOM 674 N N . PHE A 1 88 ? 2.133 -1.167 -9.970 1.00 97.50 88 PHE A N 1
ATOM 675 C CA . PHE A 1 88 ? 2.477 -2.005 -11.113 1.00 97.50 88 PHE A CA 1
ATOM 676 C C . PHE A 1 88 ? 1.562 -1.714 -12.306 1.00 97.50 88 PHE A C 1
ATOM 678 O O . PHE A 1 88 ? 2.039 -1.345 -13.375 1.00 97.50 88 PHE A O 1
ATOM 685 N N . LYS A 1 89 ? 0.237 -1.764 -12.112 1.00 97.50 89 LYS A N 1
ATOM 686 C CA . LYS A 1 89 ? -0.732 -1.489 -13.186 1.00 97.50 89 LYS A CA 1
ATOM 687 C C . LYS A 1 89 ? -0.598 -0.079 -13.771 1.00 97.50 89 LYS A C 1
ATOM 689 O O . LYS A 1 89 ? -0.922 0.133 -14.937 1.00 97.50 89 LYS A O 1
ATOM 694 N N . LYS A 1 90 ? -0.198 0.901 -12.958 1.00 98.00 90 LYS A N 1
ATOM 695 C CA . LYS A 1 90 ? -0.067 2.295 -13.392 1.00 98.00 90 LYS A CA 1
ATOM 696 C C . LYS A 1 90 ? 1.246 2.564 -14.125 1.00 98.00 90 LYS A C 1
ATOM 698 O O . LYS A 1 90 ? 1.235 3.355 -15.066 1.00 98.00 90 LYS A O 1
ATOM 703 N N . CYS A 1 91 ? 2.341 1.972 -13.663 1.00 98.19 91 CYS A N 1
ATOM 704 C CA . CYS A 1 91 ? 3.688 2.328 -14.094 1.00 98.19 91 CYS A CA 1
ATOM 705 C C . CYS A 1 91 ? 4.293 1.354 -15.104 1.00 98.19 91 CYS A C 1
ATOM 707 O O . CYS A 1 91 ? 5.122 1.783 -15.895 1.00 98.19 91 CYS A O 1
ATOM 709 N N . ILE A 1 92 ? 3.875 0.085 -15.112 1.00 97.50 92 ILE A N 1
ATOM 710 C CA . ILE A 1 92 ? 4.449 -0.940 -15.988 1.00 97.50 92 ILE A CA 1
ATOM 711 C C . ILE A 1 92 ? 3.571 -1.111 -17.218 1.00 97.50 92 ILE A C 1
ATOM 713 O O . ILE A 1 92 ? 2.456 -1.629 -17.150 1.00 97.50 92 ILE A O 1
ATOM 717 N N . SER A 1 93 ? 4.087 -0.658 -18.359 1.00 94.06 93 SER A N 1
ATOM 718 C CA . SER A 1 93 ? 3.397 -0.765 -19.651 1.00 94.06 93 SER A CA 1
ATOM 719 C C . SER A 1 93 ? 3.845 -1.985 -20.455 1.00 94.06 93 SER A C 1
ATOM 721 O O . SER A 1 93 ? 3.064 -2.534 -21.234 1.00 94.06 93 SER A O 1
ATOM 723 N N . LYS A 1 94 ? 5.093 -2.422 -20.254 1.00 93.38 94 LYS A N 1
ATOM 724 C CA . LYS A 1 94 ? 5.716 -3.546 -20.951 1.00 93.38 94 LYS A CA 1
ATOM 725 C C . LYS A 1 94 ? 6.463 -4.402 -19.928 1.00 93.38 94 LYS A C 1
ATOM 727 O O . LYS A 1 94 ? 7.599 -4.084 -19.602 1.00 93.38 94 LYS A O 1
ATOM 732 N N . PRO A 1 95 ? 5.844 -5.476 -19.413 1.00 91.81 95 PRO A N 1
ATOM 733 C CA . PRO A 1 95 ? 6.490 -6.336 -18.431 1.00 91.81 95 PRO A CA 1
ATOM 734 C C . PRO A 1 95 ? 7.798 -6.913 -18.984 1.00 91.81 95 PRO A C 1
ATOM 736 O O . PRO A 1 95 ? 7.797 -7.564 -20.030 1.00 91.81 95 PRO A O 1
ATOM 739 N N . GLY A 1 96 ? 8.896 -6.671 -18.273 1.00 92.50 96 GLY A N 1
ATOM 740 C CA . GLY A 1 96 ? 10.223 -7.203 -18.565 1.00 92.50 96 GLY A CA 1
ATOM 741 C C . GLY A 1 96 ? 10.811 -7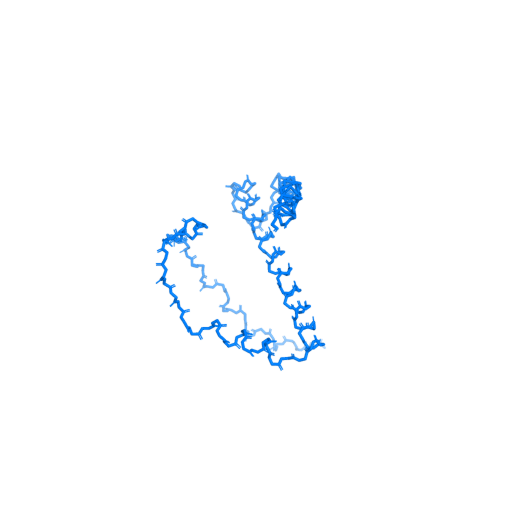.937 -17.362 1.00 92.50 96 GLY A C 1
ATOM 742 O O . GLY A 1 96 ? 10.168 -8.082 -16.322 1.00 92.50 96 GLY A O 1
ATOM 743 N N . THR A 1 97 ? 12.047 -8.409 -17.502 1.00 94.94 97 THR A N 1
ATOM 744 C CA . THR A 1 97 ? 12.811 -9.005 -16.392 1.00 94.94 97 THR A CA 1
ATOM 745 C C . THR A 1 97 ? 13.373 -7.958 -15.435 1.00 94.94 97 THR A C 1
ATOM 747 O O . THR A 1 97 ? 13.751 -8.294 -14.317 1.00 94.94 97 THR A O 1
ATOM 750 N N . GLU A 1 98 ? 13.425 -6.699 -15.868 1.00 95.69 98 GLU A N 1
ATOM 751 C CA . GLU A 1 98 ? 13.964 -5.568 -15.123 1.00 95.69 98 GLU A CA 1
ATOM 752 C C . GLU A 1 98 ? 13.081 -4.339 -15.341 1.00 95.69 98 GLU A C 1
ATOM 754 O O . GLU A 1 98 ? 12.400 -4.231 -16.362 1.00 95.69 98 GLU A O 1
ATOM 759 N N . LEU A 1 99 ? 13.104 -3.425 -14.371 1.00 96.19 99 LEU A N 1
ATOM 760 C CA . LEU A 1 99 ? 12.432 -2.133 -14.463 1.00 96.19 99 LEU A CA 1
ATOM 761 C C . LEU A 1 99 ? 13.351 -1.131 -15.149 1.00 96.19 99 LEU A C 1
ATOM 763 O O . LEU A 1 99 ? 14.471 -0.915 -14.673 1.00 96.19 99 LEU A O 1
ATOM 767 N N . ASP A 1 100 ? 12.867 -0.473 -16.198 1.00 95.75 100 ASP A N 1
ATOM 768 C CA . ASP A 1 100 ? 13.616 0.628 -16.801 1.00 95.75 100 ASP A CA 1
ATOM 769 C C . ASP A 1 100 ? 13.645 1.871 -15.884 1.00 95.75 100 ASP A C 1
ATOM 771 O O . ASP A 1 100 ? 12.931 1.969 -14.881 1.00 95.75 100 ASP A O 1
ATOM 775 N N . SER A 1 101 ? 14.493 2.852 -16.199 1.00 97.50 101 SER A N 1
ATOM 776 C CA . SER A 1 101 ? 14.660 4.048 -15.358 1.00 97.50 101 SER A CA 1
ATOM 777 C C . SER A 1 101 ? 13.377 4.879 -15.211 1.00 97.50 101 SER A C 1
ATOM 779 O O . SER A 1 101 ? 13.170 5.536 -14.185 1.00 97.50 101 SER A O 1
ATOM 781 N N . SER A 1 102 ? 12.496 4.848 -16.213 1.00 97.00 102 SER A N 1
ATOM 782 C CA . SER A 1 102 ? 11.213 5.546 -16.187 1.00 97.00 102 SER A CA 1
ATOM 783 C C . SER A 1 102 ? 10.193 4.817 -15.310 1.00 97.00 102 SER A C 1
ATOM 785 O O . SER A 1 102 ? 9.501 5.458 -14.513 1.00 97.00 102 SER A O 1
ATOM 787 N N . GLU A 1 103 ? 10.166 3.485 -15.371 1.00 97.94 103 GLU A N 1
ATOM 788 C CA . GLU A 1 103 ? 9.327 2.619 -14.545 1.00 97.94 103 GLU A CA 1
ATOM 789 C C . GLU A 1 103 ? 9.724 2.702 -13.068 1.00 97.94 103 GLU A C 1
ATOM 791 O O . GLU A 1 103 ? 8.858 2.887 -12.211 1.00 97.94 103 GLU A O 1
ATOM 796 N N . GLN A 1 104 ? 11.027 2.670 -12.766 1.00 97.75 104 GLN A N 1
ATOM 797 C CA . GLN A 1 104 ? 11.555 2.851 -11.409 1.00 97.75 104 GLN A CA 1
ATOM 798 C C . GLN A 1 104 ? 11.125 4.196 -10.812 1.00 97.75 104 GLN A C 1
ATOM 800 O O . GLN A 1 104 ? 10.590 4.253 -9.701 1.00 97.75 104 GLN A O 1
ATOM 805 N N . LYS A 1 105 ? 11.299 5.288 -11.572 1.00 98.38 105 LYS A N 1
ATOM 806 C CA . LYS A 1 105 ? 10.889 6.630 -11.141 1.00 98.38 105 LYS A CA 1
ATOM 807 C C . LYS A 1 105 ? 9.376 6.719 -10.931 1.00 98.38 105 LYS A C 1
ATOM 809 O O . LYS A 1 105 ? 8.931 7.299 -9.941 1.00 98.38 105 LYS A O 1
ATOM 814 N N . CYS A 1 106 ? 8.586 6.140 -11.836 1.00 98.56 106 CYS A N 1
ATOM 815 C CA . CYS A 1 106 ? 7.132 6.108 -11.704 1.00 98.56 106 CYS A CA 1
ATOM 816 C C . CYS A 1 106 ? 6.699 5.348 -10.447 1.00 98.56 106 CYS A C 1
ATOM 818 O O . CYS A 1 106 ? 5.854 5.848 -9.704 1.00 98.56 106 CYS A O 1
ATOM 820 N N . ILE A 1 107 ? 7.282 4.174 -10.183 1.00 98.25 107 ILE A N 1
ATOM 821 C CA . ILE A 1 107 ? 6.948 3.356 -9.012 1.00 98.25 107 ILE A CA 1
ATOM 822 C C . ILE A 1 107 ? 7.263 4.103 -7.717 1.00 98.25 107 ILE A C 1
ATOM 824 O O . ILE A 1 107 ? 6.391 4.158 -6.853 1.00 98.25 107 ILE A O 1
ATOM 828 N N . ALA A 1 108 ? 8.443 4.722 -7.604 1.00 98.25 108 ALA A N 1
ATOM 829 C CA . ALA A 1 108 ? 8.811 5.505 -6.423 1.00 98.25 108 ALA A CA 1
ATOM 830 C C . ALA A 1 108 ? 7.776 6.609 -6.142 1.00 98.25 108 ALA A C 1
ATOM 832 O O . ALA A 1 108 ? 7.188 6.666 -5.064 1.00 98.25 108 ALA A O 1
ATOM 833 N N . MET A 1 109 ? 7.446 7.408 -7.164 1.00 98.56 109 MET A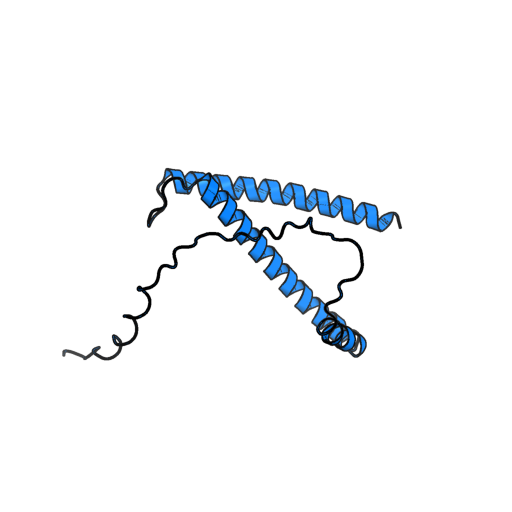 N 1
ATOM 834 C CA . MET A 1 109 ? 6.426 8.452 -7.041 1.00 98.56 109 MET A CA 1
ATOM 835 C C . MET A 1 109 ? 5.038 7.881 -6.718 1.00 98.56 109 MET A C 1
ATOM 837 O O . MET A 1 109 ? 4.287 8.469 -5.940 1.00 98.56 109 MET A O 1
ATOM 841 N N . CYS A 1 110 ? 4.670 6.749 -7.320 1.00 98.69 110 CYS A N 1
ATOM 842 C CA . CYS A 1 110 ? 3.386 6.104 -7.079 1.00 98.69 110 CYS A CA 1
ATOM 843 C C . CYS A 1 110 ? 3.251 5.636 -5.630 1.00 98.69 110 CYS A C 1
ATOM 845 O O . CYS A 1 110 ? 2.223 5.906 -5.008 1.00 98.69 110 CYS A O 1
ATOM 847 N N . MET A 1 111 ? 4.278 4.976 -5.089 1.00 98.38 111 MET A N 1
ATOM 848 C CA . MET A 1 111 ? 4.296 4.508 -3.704 1.00 98.38 111 MET A CA 1
ATOM 849 C C . MET A 1 111 ? 4.173 5.684 -2.730 1.00 98.38 111 MET A C 1
ATOM 851 O O . MET A 1 111 ? 3.315 5.643 -1.848 1.00 98.38 111 MET A O 1
ATOM 855 N N . ASP A 1 112 ? 4.914 6.775 -2.956 1.00 98.25 112 ASP A N 1
ATOM 856 C CA . ASP A 1 112 ? 4.816 7.989 -2.136 1.00 98.25 112 ASP A CA 1
ATOM 857 C C . ASP A 1 112 ? 3.393 8.565 -2.137 1.00 98.25 112 ASP A C 1
ATOM 859 O O . ASP A 1 112 ? 2.806 8.825 -1.085 1.00 98.25 112 ASP A O 1
ATOM 863 N N . ARG A 1 113 ? 2.792 8.744 -3.323 1.00 98.31 113 ARG A N 1
ATOM 864 C CA . ARG A 1 113 ? 1.423 9.282 -3.436 1.00 98.31 113 ARG A CA 1
ATOM 865 C C . ARG A 1 113 ? 0.373 8.335 -2.855 1.00 98.31 113 ARG A C 1
ATOM 867 O O . ARG A 1 113 ? -0.637 8.797 -2.315 1.00 98.31 113 ARG A O 1
ATOM 874 N N . TYR A 1 114 ? 0.584 7.027 -2.972 1.00 98.50 114 TYR A N 1
ATOM 875 C CA . TYR A 1 114 ? -0.306 6.023 -2.403 1.00 98.50 114 TYR A CA 1
ATOM 876 C C . TYR A 1 114 ? -0.291 6.086 -0.875 1.00 98.50 114 TYR A C 1
ATOM 878 O O . TYR A 1 114 ? -1.359 6.151 -0.267 1.00 98.50 114 TYR A O 1
ATOM 886 N N . MET A 1 115 ? 0.895 6.148 -0.263 1.00 98.00 115 MET A N 1
ATOM 887 C CA . MET A 1 115 ? 1.038 6.261 1.189 1.00 98.00 115 MET A CA 1
ATOM 888 C C . MET A 1 115 ? 0.472 7.580 1.719 1.00 98.00 115 MET A C 1
ATOM 890 O O . MET A 1 115 ? -0.247 7.565 2.718 1.00 98.00 115 MET A O 1
ATOM 894 N N . ASP A 1 116 ? 0.691 8.703 1.030 1.00 97.94 116 ASP A N 1
ATOM 895 C CA . ASP A 1 116 ? 0.072 9.986 1.391 1.00 97.94 116 ASP A CA 1
ATOM 896 C C . ASP A 1 116 ? -1.460 9.897 1.404 1.00 97.94 116 ASP A C 1
ATOM 898 O O . ASP A 1 116 ? -2.118 10.308 2.368 1.00 97.94 116 ASP A O 1
ATOM 902 N N . SER A 1 117 ? -2.030 9.309 0.349 1.00 97.75 117 SER A N 1
ATOM 903 C CA . SER A 1 117 ? -3.478 9.127 0.217 1.00 97.75 117 SER A CA 1
ATOM 904 C C . SER A 1 117 ? -4.025 8.192 1.297 1.00 97.75 117 SER A C 1
ATOM 906 O O . SER A 1 117 ? -5.033 8.500 1.934 1.00 97.75 117 SER A O 1
ATOM 908 N N . TRP A 1 118 ? -3.345 7.070 1.542 1.00 96.94 118 TRP A N 1
ATOM 909 C CA . TRP A 1 118 ? -3.732 6.104 2.564 1.00 96.94 118 TRP A CA 1
ATOM 910 C C . TRP A 1 118 ? -3.682 6.715 3.968 1.00 96.94 118 TRP A C 1
ATOM 912 O O . TRP A 1 118 ? -4.645 6.587 4.720 1.00 96.94 118 TRP A O 1
ATOM 922 N N . ASN A 1 119 ? -2.624 7.457 4.303 1.00 96.69 119 ASN A N 1
ATOM 923 C CA . ASN A 1 119 ? -2.476 8.133 5.594 1.00 96.69 119 ASN A CA 1
ATOM 924 C C . ASN A 1 119 ? -3.573 9.177 5.834 1.00 96.69 119 ASN A C 1
ATOM 926 O O . ASN A 1 119 ? -4.086 9.306 6.949 1.00 96.69 119 ASN A O 1
ATOM 930 N N . LEU A 1 120 ? -3.943 9.942 4.803 1.00 97.75 120 LEU A N 1
ATOM 931 C CA . LEU A 1 120 ? -5.051 10.890 4.892 1.00 97.75 120 LEU A CA 1
ATOM 932 C C . LEU A 1 120 ? -6.367 10.163 5.191 1.00 97.75 120 LEU A C 1
ATOM 934 O O . LEU A 1 120 ? -7.024 10.479 6.183 1.00 97.75 120 LEU A O 1
ATOM 938 N N . VAL A 1 121 ? -6.711 9.161 4.380 1.00 96.62 121 VAL A N 1
ATOM 939 C CA . VAL A 1 121 ? -7.954 8.392 4.533 1.00 96.62 121 VAL A CA 1
ATOM 940 C C . VAL A 1 121 ? -8.002 7.680 5.886 1.00 96.62 121 VAL A C 1
ATOM 942 O O . VAL A 1 121 ? -9.007 7.784 6.585 1.00 96.62 121 VAL A O 1
ATOM 945 N N . SER A 1 122 ? -6.914 7.023 6.292 1.00 95.00 122 SER A N 1
ATOM 946 C CA . SER A 1 122 ? -6.799 6.291 7.559 1.00 95.00 122 SER A CA 1
ATOM 947 C C . SER A 1 122 ? -7.055 7.194 8.771 1.00 95.00 122 SER A C 1
ATOM 949 O O . SER A 1 122 ? -7.882 6.876 9.634 1.00 95.00 122 SER A O 1
ATOM 951 N N . ARG A 1 123 ? -6.437 8.385 8.803 1.00 95.69 123 ARG A N 1
ATOM 952 C CA . ARG A 1 123 ? -6.666 9.374 9.870 1.00 95.69 123 ARG A CA 1
ATOM 953 C C . ARG A 1 123 ? -8.100 9.886 9.873 1.00 95.69 123 ARG A C 1
ATOM 955 O O . ARG A 1 123 ? -8.731 9.916 10.927 1.00 95.69 123 ARG A O 1
ATOM 962 N N . THR A 1 124 ? -8.631 10.273 8.714 1.00 96.75 124 THR A N 1
ATOM 963 C CA . THR A 1 124 ? -10.011 10.767 8.608 1.00 96.75 124 THR A CA 1
ATOM 964 C C . THR A 1 124 ? -11.015 9.716 9.064 1.00 96.75 124 THR A C 1
ATOM 966 O O . THR A 1 124 ? -11.929 10.035 9.822 1.00 96.75 124 THR A O 1
ATOM 969 N N . TYR A 1 125 ? -10.831 8.468 8.645 1.00 95.31 125 TYR A N 1
ATOM 970 C CA . TYR A 1 125 ? -11.697 7.359 9.017 1.00 95.31 125 TYR A CA 1
ATOM 971 C C . TYR A 1 125 ? -11.651 7.082 10.524 1.00 95.31 125 TYR A C 1
ATOM 973 O O . TYR A 1 125 ? -12.698 7.021 11.167 1.00 95.31 125 TYR A O 1
ATOM 981 N N . THR A 1 126 ? -10.452 7.036 11.113 1.00 93.38 126 THR A N 1
ATOM 982 C CA . THR A 1 126 ? -10.272 6.839 12.562 1.00 93.38 126 THR A CA 1
ATOM 983 C C . THR A 1 126 ? -10.945 7.947 13.375 1.00 93.38 126 THR A C 1
ATOM 985 O O . THR A 1 126 ? -11.693 7.657 14.308 1.00 93.38 126 THR A O 1
ATOM 988 N N . MET A 1 127 ? -10.755 9.216 12.988 1.00 94.19 127 MET A N 1
ATOM 989 C CA . MET A 1 127 ? -11.411 10.353 13.649 1.00 94.19 127 MET A CA 1
ATOM 990 C C . MET A 1 127 ? -12.941 10.257 13.588 1.00 94.19 127 MET A C 1
ATOM 992 O O . MET A 1 127 ? -13.630 10.599 14.549 1.00 94.19 127 MET A O 1
ATOM 996 N N . ARG A 1 128 ? -13.492 9.790 12.459 1.00 95.19 128 ARG A N 1
ATOM 997 C CA . ARG A 1 128 ? -14.940 9.605 12.298 1.00 95.19 128 ARG A CA 1
ATOM 998 C C . ARG A 1 128 ? -15.466 8.483 13.183 1.00 95.19 128 ARG A C 1
ATOM 1000 O O . ARG A 1 128 ? -16.453 8.710 13.870 1.00 95.19 128 ARG A O 1
ATOM 1007 N N . ILE A 1 129 ? -14.795 7.330 13.217 1.00 94.88 129 ILE A N 1
ATOM 1008 C CA . ILE A 1 129 ? -15.196 6.208 14.077 1.00 94.88 129 ILE A CA 1
ATOM 1009 C C . ILE A 1 129 ? -15.232 6.644 15.537 1.00 94.88 129 ILE A C 1
ATOM 1011 O O . ILE A 1 129 ? -16.251 6.456 16.190 1.00 94.88 129 ILE A O 1
ATOM 1015 N N . GLN A 1 130 ? -14.161 7.269 16.033 1.00 91.81 130 GLN A N 1
ATOM 1016 C CA . GLN A 1 130 ? -14.103 7.730 17.420 1.00 91.81 130 GLN A CA 1
ATOM 1017 C C . GLN A 1 130 ? -15.278 8.656 17.742 1.00 91.81 130 GLN A C 1
ATOM 1019 O O . GLN A 1 130 ? -15.979 8.441 18.724 1.00 91.81 130 GLN A O 1
ATOM 1024 N N . LYS A 1 131 ? -15.562 9.632 16.871 1.00 93.44 131 LYS A N 1
ATOM 1025 C CA . LYS A 1 131 ? -16.691 10.551 17.055 1.00 93.44 131 LYS A CA 1
ATOM 1026 C C . LYS A 1 131 ? -18.044 9.840 17.140 1.00 93.44 131 LYS A C 1
ATOM 1028 O O . LYS A 1 131 ? -18.889 10.289 17.905 1.00 93.44 131 LYS A O 1
ATOM 1033 N N . GLU A 1 132 ? -18.271 8.791 16.354 1.00 93.88 132 GLU A N 1
ATOM 1034 C CA . GLU A 1 132 ? -19.529 8.038 16.419 1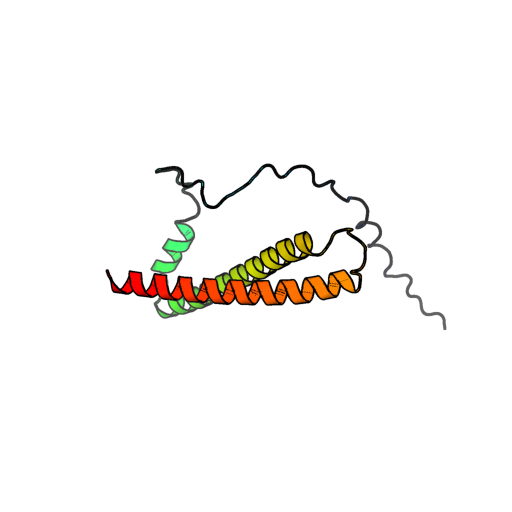.00 93.88 132 GLU A CA 1
ATOM 1035 C C . GLU A 1 132 ? -19.602 7.129 17.657 1.00 93.88 132 GLU A C 1
ATOM 1037 O O . GLU A 1 132 ? -20.682 6.970 18.211 1.00 93.88 132 GLU A O 1
ATOM 1042 N N . GLN A 1 133 ? -18.472 6.612 18.155 1.00 86.62 133 GLN A N 1
ATOM 1043 C CA . GLN A 1 133 ? -18.426 5.832 19.403 1.00 86.62 133 GLN A CA 1
ATOM 1044 C C . GLN A 1 133 ? -18.802 6.667 20.637 1.00 86.62 133 GLN A C 1
ATOM 1046 O O . GLN A 1 133 ? -19.463 6.161 21.531 1.00 86.62 133 GLN A O 1
ATOM 1051 N N . TYR A 1 134 ? -18.425 7.950 20.680 1.00 83.25 134 TYR A N 1
ATOM 1052 C CA . TYR A 1 134 ? -18.756 8.845 21.801 1.00 83.25 134 TYR A CA 1
ATOM 1053 C C . TYR A 1 134 ? -20.199 9.378 21.790 1.00 83.25 134 TYR A C 1
ATOM 1055 O O . TYR A 1 134 ? -20.581 10.103 22.705 1.00 83.25 134 TYR A O 1
ATOM 1063 N N . LYS A 1 135 ? -20.981 9.104 20.740 1.00 79.38 135 LYS A N 1
ATOM 1064 C CA . LYS A 1 135 ? -22.376 9.565 20.618 1.00 79.38 135 LYS A CA 1
ATOM 1065 C C . LYS A 1 135 ? -23.414 8.522 21.054 1.00 79.38 135 LYS A C 1
ATOM 1067 O O . LYS A 1 135 ? -24.601 8.843 21.017 1.00 79.38 135 LYS A O 1
ATOM 1072 N N . GLY A 1 136 ? -22.987 7.305 21.391 1.00 53.47 136 GLY A N 1
ATOM 1073 C CA . GLY A 1 136 ? -23.818 6.270 22.018 1.00 53.47 136 GLY A CA 1
ATOM 1074 C C . GLY A 1 136 ? -23.620 6.256 23.524 1.00 53.47 136 GLY A C 1
ATOM 1075 O O . GLY A 1 136 ? -24.580 5.854 24.213 1.00 53.47 136 GLY A O 1
#

Organism: Culex pipiens (NCBI:txid7175)

Foldseek 3Di:
DDDDPVDPPPDDPPDPPDDDPDPDPPDPPDPPPPDDDDDDPDDPPCVVVVVLVPDDPVVNVVVVVVVVVVVVVVVVVVLVVVLCVVLCVVQPPDDDPDADPSSVVSSVVSSVVSVVVCVVCVVVVVVVVVVVVVVD

Secondary structure (DSSP, 8-state):
-----TTS-SS-TTSSS-------------TT----S-----SSSHHHHHHHHTS-HHHHHHHHHHHHHHHHHHHHHHHHHHHHHHHHHHH-SS--SS--HHHHHHHHHHHHHHHHHHHHHHHHHHHHHHHHHTT-